Protein AF-B9D5X6-F1 (afdb_monomer_lite)

Sequence (71 aa):
MVFKLANGETLEEKFCDRALKGRYSQFRECHIKPDLLLMYRINDDVLELYLMQVGSHSDLFGGISQICSQV

InterPro domains:
  IPR004386 Toxin-antitoxin system, YafQ-like toxin [PF15738] (2-62)
  IPR004386 Toxin-antitoxin system, YafQ-like toxin [PIRSF006156] (3-61)
  IPR004386 Toxin-antitoxin system, YafQ-like toxin [PTHR40588] (2-61)
  IPR007712 Toxin-antitoxin system, RelE/ParE toxin family [TIGR02385] (4-61)
  IPR035093 Toxin-antitoxin system, RelE/ParE toxin domain superfamily [G3DSA:3.30.2310.20] (1-62)
  IPR035093 Toxin-antitoxin system, RelE/ParE toxin domain superfamily [SSF143011] (3-61)

Structure (mmCIF, N/CA/C/O backbone):
data_AF-B9D5X6-F1
#
_entry.id   AF-B9D5X6-F1
#
loop_
_atom_site.group_PDB
_atom_site.id
_atom_site.type_symbol
_atom_site.label_atom_id
_atom_site.label_alt_id
_atom_site.label_comp_id
_atom_site.label_asym_id
_atom_site.label_entity_id
_atom_site.label_seq_id
_atom_site.pdbx_PDB_ins_code
_atom_site.Cartn_x
_atom_site.Cartn_y
_atom_site.Cartn_z
_atom_site.occupancy
_atom_site.B_iso_or_equiv
_atom_site.auth_seq_id
_atom_site.auth_comp_id
_atom_site.auth_asym_id
_atom_site.auth_atom_id
_atom_site.pdbx_PDB_model_num
ATOM 1 N N . MET A 1 1 ? -2.221 -8.142 5.995 1.00 89.19 1 MET A N 1
ATOM 2 C CA . MET A 1 1 ? -2.123 -6.821 5.344 1.00 89.19 1 MET A CA 1
ATOM 3 C C . MET A 1 1 ? -3.488 -6.319 4.894 1.00 89.19 1 MET A C 1
ATOM 5 O O . MET A 1 1 ? -3.962 -5.391 5.516 1.00 89.19 1 MET A O 1
ATOM 9 N N . VAL A 1 2 ? -4.161 -6.938 3.915 1.00 92.69 2 VAL A N 1
ATOM 10 C CA . VAL A 1 2 ? -5.469 -6.446 3.414 1.00 92.69 2 VAL A CA 1
ATOM 11 C C . VAL A 1 2 ? -6.512 -6.258 4.522 1.00 92.69 2 VAL A C 1
ATOM 13 O O . VAL A 1 2 ? -7.106 -5.195 4.602 1.00 92.69 2 VAL A O 1
ATOM 16 N N . PHE A 1 3 ? -6.671 -7.226 5.431 1.00 95.50 3 PHE A N 1
ATOM 17 C CA . PHE A 1 3 ? -7.590 -7.075 6.569 1.00 95.50 3 PHE A CA 1
ATOM 18 C C . PHE A 1 3 ? -7.224 -5.907 7.494 1.00 95.50 3 PHE A C 1
ATOM 20 O O . PHE A 1 3 ? -8.106 -5.189 7.939 1.00 95.50 3 PHE A O 1
ATOM 27 N N . LYS A 1 4 ? -5.925 -5.669 7.714 1.00 95.44 4 LYS A N 1
ATOM 28 C CA . LYS A 1 4 ? -5.449 -4.517 8.490 1.00 95.44 4 LYS A CA 1
ATOM 29 C C . LYS A 1 4 ? -5.825 -3.204 7.809 1.00 95.44 4 LYS A C 1
ATOM 31 O O . LYS A 1 4 ? -6.390 -2.333 8.450 1.00 95.44 4 LYS A O 1
ATOM 36 N N . LEU A 1 5 ? -5.590 -3.107 6.497 1.00 95.12 5 LEU A N 1
ATOM 37 C CA . LEU A 1 5 ? -5.991 -1.944 5.701 1.00 95.12 5 LEU A CA 1
ATOM 38 C C . LEU A 1 5 ? -7.507 -1.716 5.748 1.00 95.12 5 LEU A C 1
ATOM 40 O O . LEU A 1 5 ? -7.942 -0.588 5.940 1.00 95.12 5 LEU A O 1
ATOM 44 N N . ALA A 1 6 ? -8.302 -2.781 5.624 1.00 95.50 6 ALA A N 1
ATOM 45 C CA . ALA A 1 6 ? -9.762 -2.704 5.685 1.00 95.50 6 ALA A CA 1
ATOM 46 C C . ALA A 1 6 ? -10.279 -2.254 7.063 1.00 95.50 6 ALA A C 1
ATOM 48 O O . ALA A 1 6 ? -11.315 -1.607 7.142 1.00 95.50 6 ALA A O 1
ATOM 49 N N . ASN A 1 7 ? -9.540 -2.558 8.131 1.00 95.8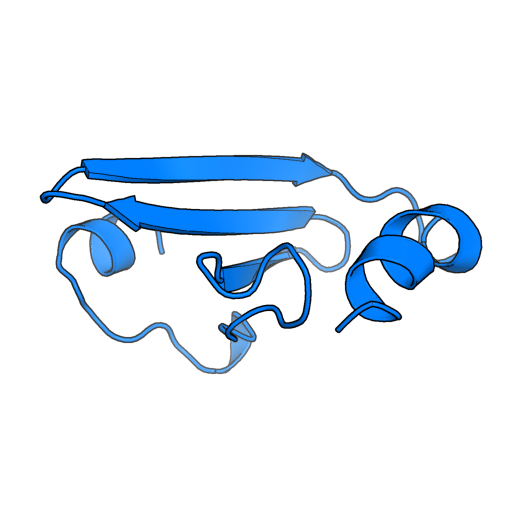8 7 ASN A N 1
ATOM 50 C CA . ASN A 1 7 ? -9.854 -2.141 9.497 1.00 95.88 7 ASN A CA 1
ATOM 51 C C . ASN A 1 7 ? -9.228 -0.787 9.889 1.00 95.88 7 ASN A C 1
ATOM 53 O O . ASN A 1 7 ? -9.356 -0.375 11.040 1.00 95.88 7 ASN A O 1
ATOM 57 N N . GLY A 1 8 ? -8.511 -0.111 8.982 1.00 92.38 8 GLY A N 1
ATOM 58 C CA . GLY A 1 8 ? -7.794 1.132 9.296 1.00 92.38 8 GLY A CA 1
ATOM 59 C C . GLY A 1 8 ? -6.603 0.950 10.247 1.00 92.38 8 GLY A C 1
ATOM 60 O O . GLY A 1 8 ? -6.170 1.902 10.893 1.00 92.38 8 GLY A O 1
ATOM 61 N N . GLU A 1 9 ? -6.069 -0.266 10.360 1.00 95.31 9 GLU A N 1
ATOM 62 C CA . GLU A 1 9 ? -4.916 -0.577 11.201 1.00 95.31 9 GLU A CA 1
ATOM 63 C C . GLU A 1 9 ? -3.595 -0.208 10.508 1.00 95.31 9 GLU A C 1
ATOM 65 O O . GLU A 1 9 ? -3.395 -0.454 9.315 1.00 95.31 9 GLU A O 1
ATOM 70 N N . THR A 1 10 ? -2.637 0.292 11.290 1.00 93.12 10 THR A N 1
ATOM 71 C CA . THR A 1 10 ? -1.272 0.556 10.823 1.00 93.12 10 THR A CA 1
ATOM 72 C C . THR A 1 10 ? -0.571 -0.740 10.402 1.00 93.12 10 THR A C 1
ATOM 74 O O . THR A 1 10 ? -0.570 -1.742 11.126 1.00 93.12 10 THR A O 1
ATOM 77 N N . LEU A 1 11 ? 0.062 -0.717 9.227 1.00 94.00 11 LEU A N 1
ATOM 78 C CA . LEU A 1 11 ? 0.893 -1.820 8.748 1.00 94.00 11 LEU A CA 1
ATOM 79 C C . LEU A 1 11 ? 2.260 -1.838 9.441 1.00 94.00 11 LEU A C 1
ATOM 81 O O . LEU A 1 11 ? 2.798 -0.804 9.824 1.00 94.00 11 LEU A O 1
ATOM 85 N N . GLU A 1 12 ? 2.850 -3.024 9.574 1.00 94.19 12 GLU A N 1
ATOM 86 C CA . GLU A 1 12 ? 4.220 -3.160 10.066 1.00 94.19 12 GLU A CA 1
ATOM 87 C C . GLU A 1 12 ? 5.229 -2.498 9.109 1.00 94.19 12 GLU A C 1
ATOM 89 O O . GLU A 1 12 ? 5.077 -2.583 7.889 1.00 94.19 12 GLU A O 1
ATOM 94 N N . GLU A 1 13 ? 6.320 -1.933 9.643 1.00 90.88 13 GLU A N 1
ATOM 95 C CA . GLU A 1 13 ? 7.342 -1.202 8.864 1.00 90.88 13 GLU A CA 1
ATOM 96 C C . GLU A 1 13 ? 7.922 -1.997 7.684 1.00 90.88 13 GLU A C 1
ATOM 98 O O . GLU A 1 13 ? 8.264 -1.422 6.651 1.00 90.88 13 GLU A O 1
ATOM 103 N N . LYS A 1 14 ? 7.975 -3.333 7.794 1.00 89.06 14 LYS A N 1
ATOM 104 C CA . LYS A 1 14 ? 8.446 -4.234 6.728 1.00 89.06 14 LYS A CA 1
ATOM 105 C C . LYS A 1 14 ? 7.646 -4.132 5.424 1.00 89.06 14 LYS A C 1
ATOM 107 O O . LYS A 1 14 ? 8.144 -4.549 4.386 1.00 89.06 14 LYS A O 1
ATOM 112 N N . PHE A 1 15 ? 6.409 -3.634 5.482 1.00 89.44 15 PHE A N 1
ATOM 113 C CA . PHE A 1 15 ? 5.572 -3.412 4.304 1.00 89.44 15 PHE A CA 1
ATOM 114 C C . PHE A 1 15 ? 5.891 -2.084 3.605 1.00 89.44 15 PHE A C 1
ATOM 116 O O . PHE A 1 15 ? 5.366 -1.840 2.523 1.00 89.44 15 PHE A O 1
ATOM 123 N N . CYS A 1 16 ? 6.752 -1.240 4.186 1.00 87.75 16 CYS A N 1
ATOM 124 C CA . CYS A 1 16 ? 7.170 0.050 3.632 1.00 87.75 16 CYS A CA 1
ATOM 125 C C . CYS A 1 16 ? 5.989 0.937 3.201 1.00 87.75 16 CYS A C 1
ATOM 127 O O . CYS A 1 16 ? 6.064 1.603 2.171 1.00 87.75 16 CYS A O 1
ATOM 129 N N . ASP A 1 17 ? 4.905 0.920 3.983 1.00 93.19 17 ASP A N 1
ATOM 130 C CA . ASP A 1 17 ? 3.687 1.674 3.694 1.00 93.19 17 ASP A CA 1
ATOM 131 C C . ASP A 1 17 ? 3.957 3.182 3.688 1.00 93.19 17 ASP A C 1
ATOM 133 O O . ASP A 1 17 ? 4.352 3.767 4.700 1.00 93.19 17 ASP A O 1
ATOM 137 N N . ARG A 1 18 ? 3.738 3.826 2.542 1.00 90.56 18 ARG A N 1
ATOM 138 C CA . ARG A 1 18 ? 3.977 5.264 2.377 1.00 90.56 18 ARG A CA 1
ATOM 139 C C . ARG A 1 18 ? 3.002 5.893 1.402 1.00 90.56 18 ARG A C 1
ATOM 141 O O . ARG A 1 18 ? 2.557 5.261 0.451 1.00 90.56 18 ARG A O 1
ATOM 148 N N . ALA A 1 19 ? 2.691 7.164 1.639 1.00 91.25 19 ALA A N 1
ATOM 149 C CA . ALA A 1 19 ? 1.951 7.965 0.675 1.00 91.25 19 ALA A CA 1
ATOM 150 C C . ALA A 1 19 ? 2.806 8.186 -0.576 1.00 91.25 19 ALA A C 1
ATOM 152 O O . ALA A 1 19 ? 3.996 8.502 -0.477 1.00 91.25 19 ALA A O 1
ATOM 153 N N . LEU A 1 20 ? 2.179 8.048 -1.739 1.00 86.50 20 LEU A N 1
ATOM 154 C CA . LEU A 1 20 ? 2.753 8.527 -2.986 1.00 86.50 20 LEU A CA 1
ATOM 155 C C . LEU A 1 20 ? 2.694 10.058 -3.014 1.00 86.50 20 LEU A C 1
ATOM 157 O O . LEU A 1 20 ? 2.035 10.695 -2.190 1.00 86.50 20 LEU A O 1
ATOM 161 N N . LYS A 1 21 ? 3.403 10.675 -3.957 1.00 84.19 21 LYS A N 1
ATOM 162 C CA . LYS A 1 21 ? 3.385 12.130 -4.142 1.00 84.19 21 LYS A CA 1
ATOM 163 C C . LYS A 1 21 ? 3.001 12.472 -5.587 1.00 84.19 21 LYS A C 1
ATOM 165 O O . LYS A 1 21 ? 2.644 11.598 -6.382 1.00 84.19 21 LYS A O 1
ATOM 170 N N . GLY A 1 22 ? 2.981 13.766 -5.900 1.00 86.12 22 GLY A N 1
ATOM 171 C CA . GLY A 1 22 ? 2.606 14.264 -7.222 1.00 86.12 22 GLY A CA 1
ATOM 172 C C . GLY A 1 22 ? 1.163 13.909 -7.591 1.00 86.12 22 GLY A C 1
AT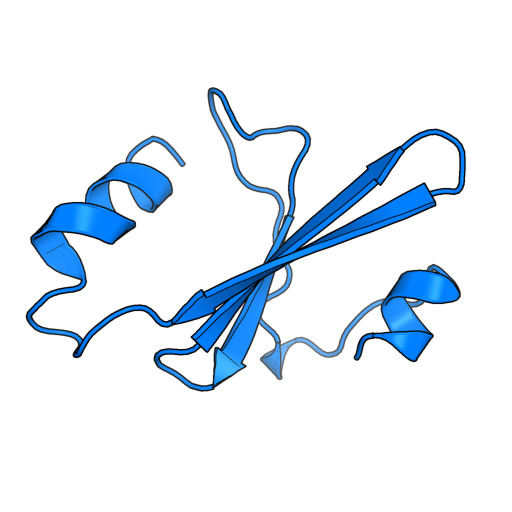OM 173 O O . GLY A 1 22 ? 0.254 14.021 -6.769 1.00 86.12 22 GLY A O 1
ATOM 174 N N . ARG A 1 23 ? 0.953 13.459 -8.835 1.00 85.25 23 ARG A N 1
ATOM 175 C CA . ARG A 1 23 ? -0.372 13.087 -9.372 1.00 85.25 23 ARG A CA 1
ATOM 176 C C . ARG A 1 23 ? -1.067 11.987 -8.559 1.00 85.25 23 ARG A C 1
ATOM 178 O O . ARG A 1 23 ? -2.290 11.908 -8.574 1.00 85.25 23 ARG A O 1
ATOM 185 N N . TYR A 1 24 ? -0.301 11.148 -7.867 1.00 85.56 24 TYR A N 1
ATOM 186 C CA . TYR A 1 24 ? -0.816 9.996 -7.134 1.00 85.56 24 TYR A CA 1
ATOM 187 C C . TYR A 1 24 ? -0.862 10.222 -5.620 1.00 85.56 24 TYR A C 1
ATOM 189 O O . TYR A 1 24 ? -0.987 9.258 -4.880 1.00 85.56 24 TYR A O 1
ATOM 197 N N . SER A 1 25 ? -0.812 11.467 -5.140 1.00 89.31 25 SER A N 1
ATOM 198 C CA . SER A 1 25 ? -0.804 11.802 -3.703 1.00 89.31 25 SER A CA 1
ATOM 199 C C . SER A 1 25 ? -1.988 11.262 -2.891 1.00 89.31 25 SER A C 1
ATOM 201 O O . SER A 1 25 ? -1.889 11.098 -1.679 1.00 89.31 25 SER A O 1
ATOM 203 N N . GLN A 1 26 ? -3.098 10.951 -3.558 1.00 92.44 26 GLN A N 1
ATOM 204 C CA . GLN A 1 26 ? -4.275 10.301 -2.972 1.00 92.44 26 GLN A CA 1
ATOM 205 C C . GLN A 1 26 ? -4.114 8.786 -2.753 1.00 92.44 26 GLN A C 1
ATOM 207 O O . GLN A 1 26 ? -5.028 8.143 -2.244 1.00 92.44 26 GLN A O 1
ATOM 212 N N . PHE A 1 27 ? -2.992 8.203 -3.173 1.00 93.31 27 PHE A N 1
ATOM 213 C CA . PHE A 1 27 ? -2.687 6.783 -3.050 1.00 93.31 27 PHE A CA 1
ATOM 214 C C . PHE A 1 27 ? -1.520 6.549 -2.090 1.00 93.31 27 PHE A C 1
ATOM 216 O O . PHE A 1 27 ? -0.657 7.402 -1.868 1.00 93.31 27 PHE A O 1
ATOM 223 N N . ARG A 1 28 ? -1.478 5.336 -1.555 1.00 93.69 28 ARG A N 1
ATOM 224 C CA . ARG A 1 28 ? -0.373 4.784 -0.777 1.00 93.69 28 ARG A CA 1
ATOM 225 C C . ARG A 1 28 ? 0.174 3.554 -1.486 1.00 93.69 28 ARG A C 1
ATOM 227 O O . ARG A 1 28 ? -0.566 2.885 -2.205 1.00 93.69 28 ARG A O 1
ATOM 234 N N . GLU A 1 29 ? 1.448 3.258 -1.278 1.00 91.06 29 GLU A N 1
ATOM 235 C CA . GLU A 1 29 ? 2.085 2.028 -1.748 1.00 91.06 29 GLU A CA 1
ATOM 236 C C . GLU A 1 29 ? 2.640 1.210 -0.583 1.00 91.06 29 GLU A C 1
ATOM 238 O O . GLU A 1 29 ? 3.112 1.769 0.408 1.00 91.06 29 GLU A O 1
ATOM 243 N N . CYS A 1 30 ? 2.616 -0.115 -0.721 1.00 91.31 30 CYS A N 1
ATOM 244 C CA . CYS A 1 30 ? 3.314 -1.036 0.167 1.00 91.31 30 CYS A CA 1
ATOM 245 C C . CYS A 1 30 ? 3.860 -2.256 -0.596 1.00 91.31 30 CYS A C 1
ATOM 247 O O . CYS A 1 30 ? 3.341 -2.662 -1.639 1.00 91.31 30 CYS A O 1
ATOM 249 N N . HIS A 1 31 ? 4.937 -2.843 -0.076 1.00 86.56 31 HIS A N 1
ATOM 250 C CA . HIS A 1 31 ? 5.622 -3.988 -0.672 1.00 86.56 31 HIS A CA 1
ATOM 251 C C . HIS A 1 31 ? 5.086 -5.293 -0.078 1.00 86.56 31 HIS A C 1
ATOM 253 O O . HIS A 1 31 ? 5.251 -5.563 1.110 1.00 86.56 31 HIS A O 1
ATOM 259 N N . ILE A 1 32 ? 4.489 -6.146 -0.912 1.00 87.12 32 ILE A N 1
ATOM 260 C CA . ILE A 1 32 ? 4.094 -7.512 -0.521 1.00 87.12 32 ILE A CA 1
ATOM 261 C C . ILE A 1 32 ? 5.287 -8.465 -0.665 1.00 87.12 32 ILE A C 1
ATOM 263 O O . ILE A 1 32 ? 5.480 -9.370 0.149 1.00 87.12 32 ILE A O 1
ATOM 267 N N . LYS A 1 33 ? 6.075 -8.264 -1.724 1.00 84.19 33 LYS A N 1
ATOM 268 C CA . LYS A 1 33 ? 7.351 -8.926 -2.034 1.00 84.19 33 LYS A CA 1
ATOM 269 C C . LYS A 1 33 ? 8.288 -7.876 -2.653 1.00 84.19 33 LYS A C 1
ATOM 271 O O . LYS A 1 33 ? 7.786 -6.819 -3.033 1.00 84.19 33 LYS A O 1
ATOM 276 N N . PRO A 1 34 ? 9.601 -8.146 -2.793 1.00 79.94 34 PRO A N 1
ATOM 277 C CA . PRO A 1 34 ? 10.531 -7.198 -3.415 1.00 79.94 34 PRO A CA 1
ATOM 278 C C . PRO A 1 34 ? 10.016 -6.627 -4.743 1.00 79.94 34 PRO A C 1
ATOM 280 O O . PRO A 1 34 ? 9.976 -5.412 -4.894 1.00 79.94 34 PRO A O 1
ATOM 283 N N . ASP A 1 35 ? 9.482 -7.496 -5.607 1.00 79.62 35 ASP A N 1
ATOM 284 C CA . ASP A 1 35 ? 8.981 -7.127 -6.935 1.00 79.62 35 ASP A CA 1
ATOM 285 C C . ASP A 1 35 ? 7.433 -7.123 -7.032 1.00 79.62 35 ASP A C 1
ATOM 287 O O . ASP A 1 35 ? 6.844 -7.281 -8.103 1.00 79.62 35 ASP A O 1
ATOM 291 N N . LEU A 1 36 ? 6.729 -6.995 -5.900 1.00 84.12 36 LEU A N 1
ATOM 292 C CA . LEU A 1 36 ? 5.261 -6.969 -5.869 1.00 84.12 36 LEU A CA 1
ATOM 293 C C . LEU A 1 36 ? 4.761 -5.810 -5.011 1.00 84.12 36 LEU A C 1
ATOM 295 O O . LEU A 1 36 ? 4.808 -5.876 -3.777 1.00 84.12 36 LEU A O 1
ATOM 299 N N . LEU A 1 37 ? 4.238 -4.786 -5.683 1.00 85.81 37 LEU A N 1
ATOM 300 C CA . LEU A 1 37 ? 3.696 -3.583 -5.067 1.00 85.81 37 LEU A CA 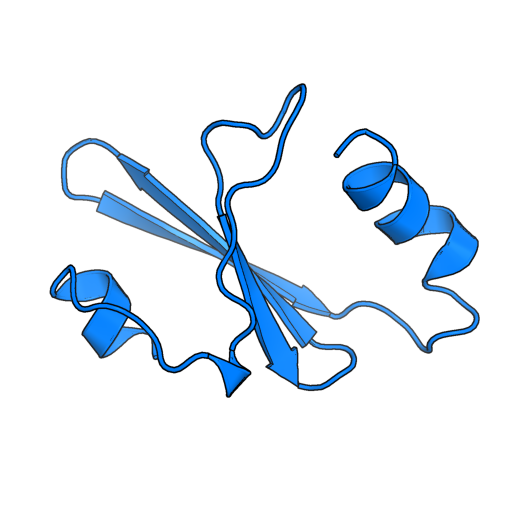1
ATOM 301 C C . LEU A 1 37 ? 2.172 -3.648 -5.006 1.00 85.81 37 LEU A C 1
ATOM 303 O O . LEU A 1 37 ? 1.500 -4.057 -5.956 1.00 85.81 37 LEU A O 1
ATOM 307 N N . LEU A 1 38 ? 1.625 -3.193 -3.886 1.00 91.25 38 LEU A N 1
ATOM 308 C CA . LEU A 1 38 ? 0.212 -2.889 -3.744 1.00 91.25 38 LEU A CA 1
ATOM 309 C C . LEU A 1 38 ? 0.054 -1.378 -3.623 1.00 91.25 38 LEU A C 1
ATOM 311 O O . LEU A 1 38 ? 0.524 -0.785 -2.655 1.00 91.25 38 LEU A O 1
ATOM 315 N N . MET A 1 39 ? -0.636 -0.775 -4.586 1.00 93.31 39 MET A N 1
ATOM 316 C CA . MET A 1 39 ? -1.150 0.582 -4.454 1.00 93.31 39 MET A CA 1
ATOM 317 C C . MET A 1 39 ? -2.573 0.533 -3.913 1.00 93.31 39 MET A C 1
ATOM 319 O O . MET A 1 39 ? -3.374 -0.303 -4.334 1.00 93.31 39 MET A O 1
ATOM 323 N N . TYR A 1 40 ? -2.908 1.425 -2.991 1.00 94.19 40 TYR A N 1
ATOM 324 C CA . TYR A 1 40 ? -4.255 1.502 -2.443 1.00 94.19 40 TYR A CA 1
ATOM 325 C C . TYR A 1 40 ? -4.654 2.923 -2.070 1.00 94.19 40 TYR A C 1
ATOM 327 O O . TYR A 1 40 ? -3.814 3.807 -1.901 1.00 94.19 40 TYR A O 1
ATOM 335 N N . ARG A 1 41 ? -5.960 3.130 -1.925 1.00 95.75 41 ARG A N 1
ATOM 336 C CA . ARG A 1 41 ? -6.540 4.303 -1.269 1.00 95.75 41 ARG A CA 1
ATOM 337 C C . ARG A 1 41 ? -7.824 3.900 -0.558 1.00 95.75 41 ARG A C 1
ATOM 339 O O . ARG A 1 41 ? -8.461 2.921 -0.942 1.00 95.75 41 ARG A O 1
ATOM 346 N N . ILE A 1 42 ? -8.187 4.665 0.461 1.00 94.06 42 ILE A N 1
ATOM 347 C CA . ILE A 1 42 ? -9.494 4.569 1.109 1.00 94.06 42 ILE A CA 1
ATOM 348 C C . ILE A 1 42 ? -10.274 5.801 0.662 1.00 94.06 42 ILE A C 1
ATOM 350 O O . ILE A 1 42 ? -9.823 6.921 0.896 1.00 94.06 42 ILE A O 1
ATOM 354 N N . ASN A 1 43 ? -11.389 5.592 -0.034 1.00 93.94 43 ASN A N 1
ATOM 355 C CA . ASN A 1 43 ? -12.246 6.655 -0.547 1.00 93.94 43 ASN A CA 1
ATOM 356 C C . ASN A 1 43 ? -13.697 6.353 -0.168 1.00 93.94 43 ASN A C 1
ATOM 358 O O . ASN A 1 43 ? -14.209 5.319 -0.580 1.00 93.94 43 ASN A O 1
ATOM 362 N N . ASP A 1 44 ? -14.334 7.226 0.615 1.00 93.31 44 ASP A N 1
ATOM 363 C CA . ASP A 1 44 ? -15.716 7.053 1.096 1.00 93.31 44 ASP A CA 1
ATOM 364 C C . ASP A 1 44 ? -15.992 5.641 1.661 1.00 93.31 44 ASP A C 1
ATOM 366 O O . ASP A 1 44 ? -16.898 4.940 1.216 1.00 93.31 44 ASP A O 1
ATOM 370 N N . ASP A 1 45 ? -15.149 5.193 2.601 1.00 91.88 45 ASP A N 1
ATOM 371 C CA . ASP A 1 45 ? -15.169 3.852 3.221 1.00 91.88 45 ASP A CA 1
ATOM 372 C C . ASP A 1 45 ? -14.943 2.666 2.260 1.00 91.88 45 ASP A C 1
ATOM 374 O O . ASP A 1 45 ? -14.994 1.500 2.661 1.00 91.88 45 ASP A O 1
ATOM 378 N N . VAL A 1 46 ? -14.609 2.935 0.997 1.00 95.69 46 VAL A N 1
ATOM 379 C CA . VAL A 1 46 ? -14.216 1.920 0.018 1.00 95.69 46 VAL A CA 1
ATOM 380 C C . VAL A 1 46 ? -12.696 1.790 -0.009 1.00 95.69 46 VAL A C 1
ATOM 382 O O . VAL A 1 46 ? -11.974 2.726 -0.359 1.00 95.69 46 VAL A O 1
ATOM 385 N N . LEU A 1 47 ? -12.198 0.596 0.324 1.00 96.19 47 LEU A N 1
ATOM 386 C CA . LEU A 1 47 ? -10.797 0.230 0.132 1.00 96.19 47 LEU A CA 1
ATOM 387 C C . LEU A 1 47 ? -10.573 -0.216 -1.319 1.00 96.19 47 LEU A C 1
ATOM 389 O O . LEU A 1 47 ? -10.924 -1.333 -1.702 1.00 96.19 47 LEU A O 1
ATOM 393 N N . GLU A 1 48 ? -9.949 0.644 -2.117 1.00 96.44 48 GLU A N 1
ATOM 394 C CA . GLU A 1 48 ? -9.538 0.312 -3.479 1.00 96.44 48 GLU A CA 1
ATOM 395 C C . GLU A 1 48 ? -8.116 -0.254 -3.488 1.00 96.44 48 GLU A C 1
ATOM 397 O O . GLU A 1 48 ? -7.194 0.358 -2.942 1.00 96.44 48 GLU A O 1
ATOM 402 N N . LEU A 1 49 ? -7.927 -1.406 -4.136 1.00 94.69 49 LEU A N 1
ATOM 403 C CA . LEU A 1 49 ? -6.661 -2.138 -4.179 1.00 94.69 49 LEU A CA 1
ATOM 404 C C . LEU A 1 49 ? -6.211 -2.362 -5.625 1.00 94.69 49 LEU A C 1
ATOM 406 O O . LEU A 1 49 ? -6.944 -2.936 -6.428 1.00 94.69 49 LEU A O 1
ATOM 410 N N . TYR A 1 50 ? -4.975 -1.977 -5.928 1.00 91.44 50 TYR A N 1
ATOM 411 C CA . TYR A 1 50 ? -4.351 -2.112 -7.241 1.00 91.44 50 TYR A CA 1
ATOM 412 C C . TYR A 1 50 ? -3.051 -2.900 -7.089 1.00 91.44 50 TYR A C 1
ATOM 414 O O . TYR A 1 50 ? -2.047 -2.394 -6.582 1.00 91.44 50 TYR A O 1
ATOM 422 N N . LEU A 1 51 ? -3.079 -4.169 -7.495 1.00 89.19 51 LEU A N 1
ATOM 423 C CA . LEU A 1 51 ? -1.910 -5.037 -7.431 1.00 89.19 51 LEU A CA 1
ATOM 424 C C . LEU A 1 51 ? -1.067 -4.867 -8.692 1.00 89.19 51 LEU A C 1
ATOM 426 O O . LEU A 1 51 ? -1.559 -5.069 -9.801 1.00 89.19 51 LEU A O 1
ATOM 430 N N . MET A 1 52 ? 0.209 -4.545 -8.512 1.00 80.62 52 MET A N 1
ATOM 431 C CA . MET A 1 52 ? 1.153 -4.384 -9.607 1.00 80.62 52 MET A CA 1
ATOM 432 C C . MET A 1 52 ? 2.355 -5.289 -9.383 1.00 80.62 52 MET A C 1
ATOM 434 O O . MET A 1 52 ? 3.105 -5.135 -8.416 1.00 80.62 52 MET A O 1
ATOM 438 N N . GLN A 1 53 ? 2.552 -6.233 -10.299 1.00 78.06 53 GLN A N 1
ATOM 439 C CA . GLN A 1 53 ? 3.825 -6.923 -10.399 1.00 78.06 53 GLN A CA 1
ATOM 440 C C . GLN A 1 53 ? 4.786 -6.002 -11.133 1.00 78.06 53 GLN A C 1
ATOM 442 O O . GLN A 1 53 ? 4.572 -5.643 -12.291 1.00 78.06 53 GLN A O 1
ATOM 447 N N . VAL A 1 54 ? 5.825 -5.596 -10.427 1.00 67.12 54 VAL A N 1
ATOM 448 C CA . VAL A 1 54 ? 6.922 -4.859 -11.020 1.00 67.12 54 VAL A CA 1
ATOM 449 C C . VAL A 1 54 ? 7.933 -5.895 -11.509 1.00 67.12 54 VAL A C 1
ATOM 451 O O . VAL A 1 54 ? 8.076 -6.945 -10.894 1.00 67.12 54 VAL A O 1
ATOM 454 N N . GLY A 1 55 ? 8.516 -5.701 -12.694 1.00 59.91 55 GLY A N 1
ATOM 455 C CA . GLY A 1 55 ? 9.490 -6.650 -13.255 1.00 59.91 55 GLY A CA 1
ATOM 456 C C . GLY A 1 55 ? 10.733 -6.791 -12.368 1.00 59.91 55 GLY A C 1
ATOM 457 O O . GLY A 1 55 ? 10.763 -6.296 -11.246 1.00 59.91 55 GLY A O 1
ATOM 458 N N . SER A 1 56 ? 11.792 -7.432 -12.861 1.00 57.09 56 SER A N 1
ATOM 459 C CA . SER A 1 56 ? 13.046 -7.499 -12.097 1.00 57.09 56 SER A CA 1
ATOM 460 C C . SER A 1 56 ? 13.586 -6.090 -11.800 1.00 57.09 56 SER A C 1
ATOM 462 O O . SER A 1 56 ? 13.253 -5.134 -12.506 1.00 57.09 56 SER A O 1
ATOM 464 N N . HIS A 1 57 ? 14.473 -5.939 -10.808 1.00 50.94 57 HIS A N 1
ATOM 465 C CA . HIS A 1 57 ? 15.161 -4.667 -10.521 1.00 50.94 57 HIS A CA 1
ATOM 466 C C . HIS A 1 57 ? 15.735 -3.969 -11.781 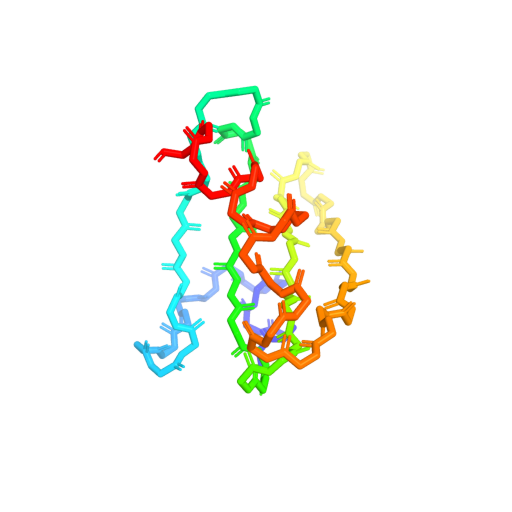1.00 50.94 57 HIS A C 1
ATOM 468 O O . HIS A 1 57 ? 15.845 -2.746 -11.797 1.00 50.94 57 HIS A O 1
ATOM 474 N N . SER A 1 58 ? 16.062 -4.714 -12.846 1.00 52.03 58 SER A N 1
ATOM 475 C CA . SER A 1 58 ? 16.531 -4.197 -14.141 1.00 52.03 58 SER A CA 1
ATOM 476 C C . SER A 1 58 ? 15.437 -3.525 -14.988 1.00 52.03 58 SER A C 1
ATOM 478 O O . SER A 1 58 ? 15.729 -2.573 -15.706 1.00 52.03 58 SER A O 1
ATOM 480 N N . ASP A 1 59 ? 14.184 -3.961 -14.863 1.00 51.25 59 ASP A N 1
ATOM 481 C CA . ASP A 1 59 ? 13.011 -3.397 -15.555 1.00 51.25 59 ASP A CA 1
ATOM 482 C C . ASP A 1 59 ? 12.397 -2.221 -14.761 1.00 51.25 59 ASP A C 1
ATOM 484 O O . ASP A 1 59 ? 11.749 -1.319 -15.305 1.00 51.25 59 ASP A O 1
ATOM 488 N N . LEU A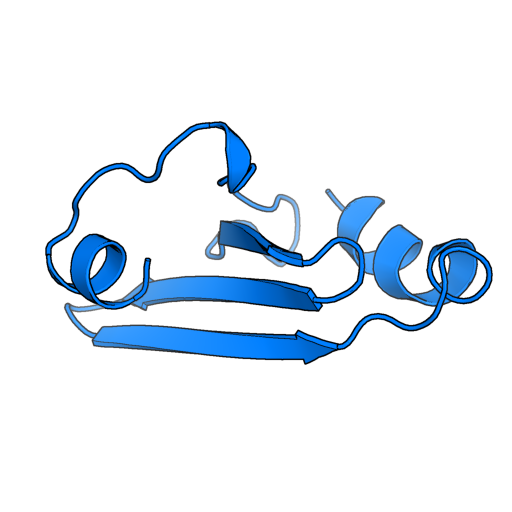 1 60 ? 12.653 -2.208 -13.448 1.00 46.91 60 LEU A N 1
ATOM 489 C CA . LEU A 1 60 ? 12.177 -1.237 -12.458 1.00 46.91 60 LEU A CA 1
ATOM 490 C C . LEU A 1 60 ? 12.701 0.190 -12.674 1.00 46.91 60 LEU A C 1
ATOM 492 O O . LEU A 1 60 ? 11.968 1.149 -12.417 1.00 46.91 60 LEU A O 1
ATOM 496 N N . PHE A 1 61 ? 13.923 0.356 -13.192 1.00 48.91 61 PHE A N 1
ATOM 497 C CA . PHE A 1 61 ? 14.517 1.682 -13.422 1.00 48.91 61 PHE A CA 1
ATOM 498 C C . PHE A 1 61 ? 13.899 2.454 -14.601 1.00 48.91 61 PHE A C 1
ATOM 500 O O . PHE A 1 61 ? 14.109 3.659 -14.699 1.00 48.91 61 PHE A O 1
ATOM 507 N N . GLY A 1 62 ? 13.108 1.806 -15.464 1.00 44.84 62 GLY A N 1
ATOM 508 C CA . GLY A 1 62 ? 12.420 2.474 -16.576 1.00 44.84 62 GLY A CA 1
ATOM 509 C C . GLY A 1 62 ? 10.970 2.863 -16.271 1.00 44.84 62 GLY A C 1
ATOM 510 O O . GLY A 1 62 ? 10.558 3.979 -16.573 1.00 44.84 62 GLY A O 1
ATOM 511 N N . GLY A 1 63 ? 10.190 1.956 -15.670 1.00 43.75 63 GLY A N 1
ATOM 512 C CA . GLY A 1 63 ? 8.736 2.132 -15.511 1.00 43.75 63 GLY A CA 1
ATOM 513 C C . GLY A 1 63 ? 8.294 2.589 -14.120 1.00 43.75 63 GLY A C 1
ATOM 514 O O . GLY A 1 63 ? 7.484 3.502 -13.984 1.00 43.75 63 GLY A O 1
ATOM 515 N N . ILE A 1 64 ? 8.855 1.995 -13.068 1.00 45.53 64 ILE A N 1
ATOM 516 C CA . ILE A 1 64 ? 8.472 2.311 -11.681 1.00 45.53 64 ILE A CA 1
ATOM 517 C C . ILE A 1 64 ? 9.340 3.405 -11.116 1.00 45.53 64 ILE A C 1
ATOM 519 O O . ILE A 1 64 ? 8.835 4.218 -10.359 1.00 45.53 64 ILE A O 1
ATOM 523 N N . SER A 1 65 ? 10.584 3.534 -11.580 1.00 44.38 65 SER A N 1
ATOM 524 C CA . SER A 1 65 ? 11.313 4.776 -11.386 1.00 44.38 65 SER A CA 1
ATOM 525 C C . SER A 1 65 ? 10.523 5.951 -11.948 1.00 44.38 65 SER A C 1
ATOM 527 O O . SER A 1 65 ? 10.557 6.976 -11.309 1.00 44.38 65 SER A O 1
ATOM 529 N N . GLN A 1 66 ? 9.716 5.857 -13.015 1.00 46.81 66 GLN A N 1
ATOM 530 C CA . GLN A 1 66 ? 8.866 6.992 -13.423 1.00 46.81 66 GLN A CA 1
ATOM 531 C C . GLN A 1 66 ? 7.676 7.265 -12.491 1.00 46.81 66 GLN A C 1
ATOM 533 O O . GLN A 1 66 ? 7.317 8.426 -12.305 1.00 46.81 66 GLN A O 1
ATOM 538 N N . ILE A 1 67 ? 7.098 6.240 -11.859 1.00 49.09 67 ILE A N 1
ATOM 539 C CA . ILE A 1 67 ? 6.061 6.439 -10.836 1.00 49.09 67 ILE A CA 1
ATOM 540 C C . ILE A 1 67 ? 6.708 6.985 -9.556 1.00 49.09 67 ILE A C 1
ATOM 542 O O . ILE A 1 67 ? 6.293 8.037 -9.096 1.00 49.09 67 ILE A O 1
ATOM 546 N N . CYS A 1 68 ? 7.786 6.370 -9.064 1.00 47.47 68 CYS A N 1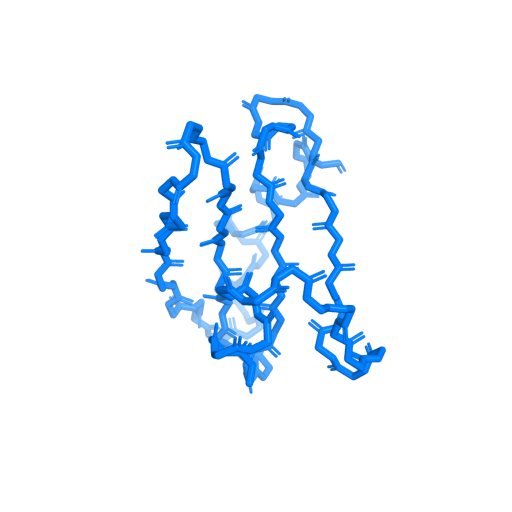
ATOM 547 C CA . CYS A 1 68 ? 8.579 6.781 -7.901 1.00 47.47 68 CYS A CA 1
ATOM 548 C C . CYS A 1 68 ? 9.499 8.006 -8.117 1.00 47.47 68 CYS A C 1
ATOM 550 O O . CYS A 1 68 ? 10.072 8.485 -7.151 1.00 47.47 68 CYS A O 1
ATOM 552 N N . SER A 1 69 ? 9.686 8.521 -9.337 1.00 42.00 69 SER A N 1
ATOM 553 C CA . SER A 1 69 ? 10.436 9.771 -9.626 1.00 42.00 69 SER A CA 1
ATOM 554 C C . SER A 1 69 ? 9.517 10.951 -9.918 1.00 42.00 69 SER A C 1
ATOM 556 O O . SER A 1 69 ? 9.978 12.088 -9.983 1.00 42.00 69 SER A O 1
ATOM 558 N N . GLN A 1 70 ? 8.209 10.701 -10.028 1.00 43.66 70 GLN A N 1
ATOM 559 C CA . GLN A 1 70 ? 7.184 11.708 -9.752 1.00 43.66 70 GLN A CA 1
ATOM 560 C C . GLN A 1 70 ? 6.691 11.642 -8.289 1.00 43.66 70 GLN A C 1
ATOM 562 O O . GLN A 1 70 ? 5.725 12.328 -7.941 1.00 43.66 70 GLN A O 1
ATOM 567 N N . VAL A 1 71 ? 7.376 10.844 -7.449 1.00 43.59 71 VAL A N 1
ATOM 568 C CA . VAL A 1 71 ? 7.265 10.779 -5.981 1.00 43.59 71 VAL A CA 1
ATOM 569 C C . VAL A 1 71 ? 8.364 11.638 -5.354 1.00 43.59 71 VAL A C 1
ATOM 571 O O . VAL A 1 71 ? 9.550 11.277 -5.428 1.00 43.59 71 VAL A O 1
#

pLDDT: mean 80.03, std 18.7, range [42.0, 96.44]

Organism: NCBI:txid553218

Radius of gyration: 12.32 Å; chains: 1; bounding box: 32×23×28 Å

Secondary structure (DSSP, 8-state):
-HHHHHTTPPPPGGG--EE--GGGTT-EEEEEETTEEEEEEEETTEEEEEEEE---HHHHHHHHHHHHH--

Foldseek 3Di:
DVVCVLVVHDDDCQQVWDAFDDPRNQWIWTPPDPQKIWIWHQDPSDIDIDIDRHDPPVSCCPPVCVRVVSD